Protein AF-A0A9E2A6C0-F1 (afdb_monomer)

Structure (mmCIF, N/CA/C/O backbone):
data_AF-A0A9E2A6C0-F1
#
_entry.id   AF-A0A9E2A6C0-F1
#
loop_
_atom_site.group_PDB
_atom_site.id
_atom_site.type_symbol
_atom_site.label_atom_id
_atom_site.label_alt_id
_atom_site.label_comp_id
_atom_site.label_asym_id
_atom_site.label_entity_id
_atom_site.label_seq_id
_atom_site.pdbx_PDB_ins_code
_atom_site.Cartn_x
_atom_site.Cartn_y
_atom_site.Cartn_z
_atom_site.occupancy
_atom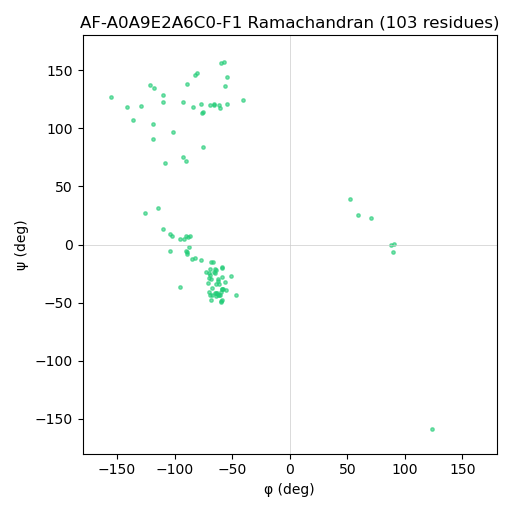_site.B_iso_or_equiv
_atom_site.auth_seq_id
_atom_site.auth_comp_id
_atom_site.auth_asym_id
_atom_site.auth_atom_id
_atom_site.pdbx_PDB_model_num
ATOM 1 N N . MET A 1 1 ? 12.508 -1.473 8.972 1.00 45.75 1 MET A N 1
ATOM 2 C CA . MET A 1 1 ? 11.073 -1.531 9.306 1.00 45.75 1 MET A CA 1
ATOM 3 C C . MET A 1 1 ? 10.437 -2.653 8.492 1.00 45.75 1 MET A C 1
ATOM 5 O O . MET A 1 1 ? 10.514 -2.597 7.262 1.00 45.75 1 MET A O 1
ATOM 9 N N . PRO A 1 2 ? 9.933 -3.725 9.116 1.00 48.12 2 PRO A N 1
ATOM 10 C CA . PRO A 1 2 ? 9.173 -4.758 8.414 1.00 48.12 2 PRO A CA 1
ATOM 11 C C . PRO A 1 2 ? 8.007 -4.118 7.646 1.00 48.12 2 PRO A C 1
ATOM 13 O O . PRO A 1 2 ? 7.411 -3.164 8.125 1.00 48.12 2 PRO A O 1
ATOM 16 N N . ILE A 1 3 ? 7.664 -4.630 6.459 1.00 54.53 3 ILE A N 1
ATOM 17 C CA . ILE A 1 3 ? 6.425 -4.226 5.750 1.00 54.53 3 ILE A CA 1
ATOM 18 C C . ILE A 1 3 ? 5.175 -4.517 6.603 1.00 54.53 3 ILE A C 1
ATOM 20 O O . ILE A 1 3 ? 4.122 -3.924 6.408 1.00 54.53 3 ILE A O 1
ATOM 24 N N . HIS A 1 4 ? 5.312 -5.407 7.584 1.00 48.78 4 HIS A N 1
ATOM 25 C CA . HIS A 1 4 ? 4.220 -5.996 8.347 1.00 48.78 4 HIS A CA 1
ATOM 26 C C . HIS A 1 4 ? 3.766 -5.191 9.576 1.00 48.78 4 HIS A C 1
ATOM 28 O O . HIS A 1 4 ? 2.958 -5.701 10.343 1.00 48.78 4 HIS A O 1
ATOM 34 N N . GLU A 1 5 ? 4.264 -3.968 9.784 1.00 46.44 5 GLU A N 1
ATOM 35 C CA . GLU A 1 5 ? 3.882 -3.141 10.944 1.00 46.44 5 GLU A CA 1
ATOM 36 C C . GLU A 1 5 ? 2.743 -2.143 10.667 1.00 46.44 5 GLU A C 1
ATOM 38 O O . GLU A 1 5 ? 2.358 -1.412 11.578 1.00 46.44 5 GLU A O 1
ATOM 43 N N . LYS A 1 6 ? 2.113 -2.149 9.476 1.00 53.78 6 LYS A N 1
ATOM 44 C CA . LYS A 1 6 ? 0.744 -1.607 9.383 1.00 53.78 6 LYS A CA 1
ATOM 45 C C . LYS A 1 6 ? -0.114 -2.477 10.310 1.00 53.78 6 LYS A C 1
ATOM 47 O O . LYS A 1 6 ? -0.110 -3.699 10.159 1.00 53.78 6 LYS A O 1
ATOM 52 N N . SER A 1 7 ? -0.747 -1.870 11.320 1.00 57.69 7 SER A N 1
ATOM 53 C CA . SER A 1 7 ? -1.496 -2.565 12.376 1.00 57.69 7 SER A CA 1
ATOM 54 C C . SER A 1 7 ? -2.286 -3.722 11.781 1.00 57.69 7 SER A C 1
ATOM 56 O O . SER A 1 7 ? -3.065 -3.496 10.853 1.00 57.69 7 SER A O 1
ATOM 58 N N . LEU A 1 8 ? -2.082 -4.947 12.287 1.00 64.56 8 LEU A N 1
ATOM 59 C CA . LEU A 1 8 ? -2.692 -6.141 11.695 1.00 64.56 8 LEU A CA 1
ATOM 60 C C . LEU A 1 8 ? -4.180 -5.887 11.410 1.00 64.56 8 LEU A C 1
ATOM 62 O O . LEU A 1 8 ? -4.667 -6.223 10.333 1.00 64.56 8 LEU A O 1
ATOM 66 N N . ILE A 1 9 ? -4.897 -5.258 12.347 1.00 75.19 9 ILE A N 1
ATOM 67 C CA . ILE A 1 9 ? -6.274 -4.776 12.181 1.00 75.19 9 ILE A CA 1
ATOM 68 C C . ILE A 1 9 ? -6.249 -3.249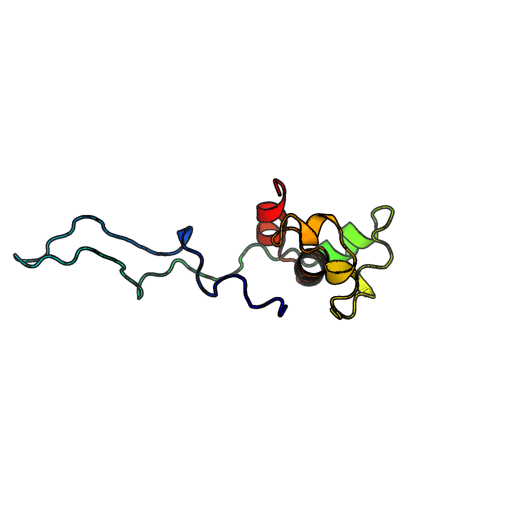 12.160 1.00 75.19 9 ILE A C 1
ATOM 70 O O . ILE A 1 9 ? -5.687 -2.648 13.073 1.00 75.19 9 ILE A O 1
ATOM 74 N N . ARG A 1 10 ? -6.860 -2.635 11.146 1.00 77.81 10 ARG A N 1
ATOM 75 C CA . ARG A 1 10 ? -7.002 -1.179 11.078 1.00 77.81 10 ARG A CA 1
ATOM 76 C C . ARG A 1 10 ? -8.167 -0.691 11.944 1.00 77.81 10 ARG A C 1
ATOM 78 O O . ARG A 1 10 ? -9.155 -1.423 12.042 1.00 77.81 10 ARG A O 1
ATOM 85 N N . PRO A 1 11 ? -8.089 0.516 12.531 1.00 80.88 11 PRO A N 1
ATOM 86 C CA . PRO A 1 11 ? -9.150 1.058 13.378 1.00 80.88 11 PRO A CA 1
ATOM 87 C C . PRO A 1 11 ? -10.519 1.120 12.699 1.00 80.88 11 PRO A C 1
ATOM 89 O O . PRO A 1 11 ? -11.513 0.783 13.333 1.00 80.88 11 PRO A O 1
ATOM 92 N N . GLU A 1 12 ? -10.579 1.475 11.412 1.00 81.75 12 GLU A N 1
ATOM 93 C CA . GLU A 1 12 ? -11.837 1.547 10.659 1.00 81.75 12 GLU A CA 1
ATOM 94 C C . GLU A 1 12 ? -12.544 0.190 10.508 1.00 81.75 12 GLU A C 1
ATOM 96 O O . GLU A 1 12 ? -13.756 0.154 10.340 1.00 81.75 12 GLU A O 1
ATOM 101 N N . ASN A 1 13 ? -11.811 -0.921 10.639 1.00 81.31 13 ASN A N 1
ATOM 102 C CA . ASN A 1 13 ? -12.358 -2.275 10.533 1.00 81.31 13 ASN A CA 1
ATOM 103 C C . ASN A 1 13 ? -12.789 -2.847 11.900 1.00 81.31 13 ASN A C 1
ATOM 105 O O . ASN A 1 13 ? -13.122 -4.033 11.991 1.00 81.31 13 ASN A O 1
ATOM 109 N N . LEU A 1 14 ? -12.714 -2.056 12.977 1.00 84.50 14 LEU A N 1
ATOM 110 C CA . LEU A 1 14 ? -13.144 -2.457 14.315 1.00 84.50 14 LEU A CA 1
ATOM 111 C C . LEU A 1 14 ? -14.600 -2.046 14.539 1.00 84.50 14 LEU A C 1
ATOM 113 O O . LEU A 1 14 ? -14.929 -0.862 14.522 1.00 84.50 14 LEU A O 1
ATOM 117 N N . HIS A 1 15 ? -15.467 -3.010 14.850 1.00 85.25 15 HIS A N 1
ATOM 118 C CA . HIS A 1 15 ? -16.807 -2.686 15.325 1.00 85.25 15 HIS A CA 1
ATOM 119 C C . HIS A 1 15 ? -16.756 -2.219 16.785 1.00 85.25 15 HIS A C 1
ATOM 121 O O . HIS A 1 15 ? -16.435 -2.983 17.701 1.00 85.25 15 HIS A O 1
ATOM 127 N N . VAL A 1 16 ? -17.092 -0.947 16.995 1.00 86.69 16 VAL A N 1
ATOM 128 C CA . VAL A 1 16 ? -17.182 -0.308 18.313 1.00 86.69 16 VAL A CA 1
ATOM 129 C C . VAL A 1 16 ? -18.617 0.139 18.541 1.00 86.69 16 VAL A C 1
ATOM 131 O O . VAL A 1 16 ? -19.263 0.673 17.641 1.00 86.69 16 VAL A O 1
ATOM 134 N N . GLN A 1 17 ? -19.139 -0.137 19.730 1.00 88.50 17 GLN A N 1
ATOM 135 C CA . GLN A 1 17 ? -20.462 0.297 20.161 1.00 88.50 17 GLN A CA 1
ATOM 136 C C . GLN A 1 17 ? -20.274 1.194 21.378 1.00 88.50 17 GLN A C 1
ATOM 138 O O . GLN A 1 17 ? -19.986 0.688 22.457 1.00 88.50 17 GLN A O 1
ATOM 143 N N . GLU A 1 18 ? -20.402 2.508 21.199 1.00 90.00 18 GLU A N 1
ATOM 144 C CA . GLU A 1 18 ? -20.187 3.480 22.285 1.00 90.00 18 GLU A CA 1
ATOM 145 C C . GLU A 1 18 ? -21.205 3.320 23.419 1.00 90.00 18 GLU A C 1
ATOM 147 O O . GLU A 1 18 ? -20.874 3.490 24.585 1.00 90.00 18 GLU A O 1
ATOM 152 N N . GLU A 1 19 ? -22.437 2.936 23.086 1.00 91.00 19 GLU A N 1
ATOM 153 C CA . GLU A 1 19 ? -23.500 2.709 24.057 1.00 91.00 19 GLU A CA 1
ATOM 154 C C . GLU A 1 19 ? -24.313 1.494 23.619 1.00 91.00 19 GLU A C 1
ATOM 156 O O . GLU A 1 19 ? -24.872 1.464 22.517 1.00 91.00 19 GLU A O 1
ATOM 161 N N . LYS A 1 20 ? -24.338 0.450 24.452 1.00 91.38 20 LYS A N 1
ATOM 162 C CA . LYS A 1 20 ? -25.111 -0.758 24.170 1.00 91.38 20 LYS A CA 1
ATOM 163 C C . LYS A 1 20 ? -25.457 -1.485 25.454 1.00 91.38 20 LYS A C 1
ATOM 165 O O . LYS A 1 20 ? -24.568 -1.846 26.207 1.00 91.38 20 LYS A O 1
ATOM 170 N N . GLU A 1 21 ? -26.735 -1.765 25.654 1.00 94.88 21 GLU A N 1
ATOM 171 C CA . GLU A 1 21 ? -27.225 -2.528 26.799 1.00 94.88 21 GLU A CA 1
ATOM 172 C C . GLU A 1 21 ? -27.966 -3.774 26.305 1.00 94.88 21 GLU A C 1
ATOM 174 O O . GLU A 1 21 ? -28.732 -3.715 25.339 1.00 94.88 21 GLU A O 1
ATOM 179 N N . VAL A 1 22 ? -27.725 -4.913 26.951 1.00 93.00 22 VAL A N 1
ATOM 180 C CA . VAL A 1 22 ? -28.440 -6.170 26.710 1.00 93.00 22 VAL A CA 1
ATOM 181 C C . VAL A 1 22 ? -28.919 -6.700 28.055 1.00 93.00 22 VAL A C 1
ATOM 183 O O . VAL A 1 22 ? -28.111 -6.960 28.940 1.00 93.00 22 VAL A O 1
ATOM 186 N N . ASP A 1 23 ? -30.236 -6.840 28.213 1.00 94.25 23 ASP A N 1
ATOM 187 C CA . ASP A 1 23 ? -30.883 -7.370 29.423 1.00 94.25 23 ASP A CA 1
ATOM 188 C C . ASP A 1 23 ? -30.454 -6.687 30.741 1.00 94.25 23 ASP A C 1
ATOM 190 O O . ASP A 1 23 ? -30.296 -7.345 31.771 1.00 94.25 23 ASP A O 1
ATOM 194 N N . GLY A 1 24 ? -30.260 -5.363 30.739 1.00 93.56 24 GLY A N 1
ATOM 195 C CA . GLY A 1 24 ? -29.818 -4.628 31.933 1.00 93.56 24 GLY A CA 1
ATOM 196 C C . GLY A 1 24 ? -28.301 -4.550 32.110 1.00 93.56 24 GLY A C 1
ATOM 197 O O . GLY A 1 24 ? -27.834 -3.989 33.101 1.00 93.56 24 GLY A O 1
ATOM 198 N N . VAL A 1 25 ? -27.523 -5.139 31.198 1.00 92.69 25 VAL A N 1
ATOM 199 C CA . VAL A 1 25 ? -26.059 -5.185 31.267 1.00 92.69 25 VAL A CA 1
ATOM 200 C C . VAL A 1 25 ? -25.463 -4.305 30.176 1.00 92.69 25 VAL A C 1
ATOM 202 O O . VAL A 1 25 ? -25.714 -4.524 28.991 1.00 92.69 25 VAL A O 1
ATOM 205 N N . ASP A 1 26 ? -24.644 -3.336 30.581 1.00 92.12 26 ASP A N 1
ATOM 206 C CA . ASP A 1 26 ? -23.832 -2.538 29.664 1.00 92.12 26 ASP A CA 1
ATOM 207 C C . ASP A 1 26 ? -22.780 -3.429 28.982 1.00 92.12 26 ASP A C 1
ATOM 209 O O . ASP A 1 26 ? -21.951 -4.074 29.628 1.00 92.12 26 ASP A O 1
ATOM 213 N N . VAL A 1 27 ? -22.862 -3.483 27.657 1.00 91.19 27 VAL A N 1
ATOM 214 C CA . VAL A 1 27 ? -21.985 -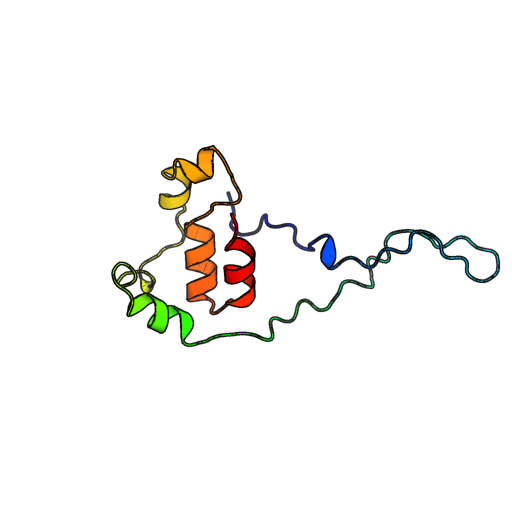4.222 26.745 1.00 91.19 27 VAL A CA 1
ATOM 215 C C . VAL A 1 27 ? -21.395 -3.292 25.672 1.00 91.19 27 VAL A C 1
ATOM 217 O O . VAL A 1 27 ? -21.084 -3.722 24.552 1.00 91.19 27 VAL A O 1
ATOM 220 N N . SER A 1 28 ? -21.267 -2.003 25.990 1.00 91.06 28 SER A N 1
ATOM 221 C CA . SER A 1 28 ? -20.502 -1.040 25.199 1.00 91.06 28 SER A CA 1
ATOM 222 C C . SER A 1 28 ? -19.023 -1.442 25.080 1.00 91.06 28 SER A C 1
ATOM 224 O O . SER A 1 28 ? -18.475 -2.203 25.881 1.00 91.06 28 SER A O 1
ATOM 226 N N . GLY A 1 29 ? -18.363 -0.959 24.028 1.00 87.31 29 GLY A N 1
ATOM 227 C CA . GLY A 1 29 ? -16.934 -1.140 23.786 1.00 87.31 29 GLY A CA 1
ATOM 228 C C . GLY A 1 29 ? -16.593 -1.794 22.447 1.00 87.31 29 GLY A C 1
ATOM 229 O O . GLY A 1 29 ? -17.364 -1.766 21.483 1.00 87.31 29 GLY A O 1
ATOM 230 N N . HIS A 1 30 ? -15.385 -2.360 22.382 1.00 83.50 30 HIS A N 1
ATOM 231 C CA . HIS A 1 30 ? -14.851 -3.012 21.188 1.00 83.50 30 HIS A CA 1
ATOM 232 C C . HIS A 1 30 ? -15.327 -4.455 21.086 1.00 83.50 30 HIS A C 1
ATOM 234 O O . HIS A 1 30 ? -14.971 -5.315 21.893 1.00 83.50 30 HIS A O 1
ATOM 240 N N . TRP A 1 31 ? -16.047 -4.749 20.016 1.00 84.38 31 TRP A N 1
ATOM 241 C CA . TRP A 1 31 ? -16.503 -6.091 19.708 1.00 84.38 31 TRP A CA 1
ATOM 242 C C . TRP A 1 31 ? -15.470 -6.763 18.797 1.00 84.38 31 TRP A C 1
ATOM 244 O O . TRP A 1 31 ? -15.651 -6.889 17.594 1.00 84.38 31 TRP A O 1
ATOM 254 N N . SER A 1 32 ? -14.339 -7.167 19.380 1.00 61.88 32 SER A N 1
ATOM 255 C CA . SER A 1 32 ? -13.137 -7.646 18.671 1.00 61.88 32 SER A CA 1
ATOM 256 C C . SER A 1 32 ? -13.294 -8.979 17.924 1.00 61.88 32 SER A C 1
ATOM 258 O O . SER A 1 32 ? -12.484 -9.288 17.055 1.00 61.88 32 SER A O 1
ATOM 260 N N . THR A 1 33 ? -14.342 -9.761 18.199 1.00 62.81 33 THR A N 1
ATOM 261 C CA . THR A 1 33 ? -14.759 -10.908 17.365 1.00 62.81 33 THR A CA 1
ATOM 262 C C . THR A 1 33 ? -15.497 -10.493 16.092 1.00 62.81 33 THR A C 1
ATOM 264 O O . THR A 1 33 ? -15.657 -11.308 15.187 1.00 62.81 33 THR A O 1
ATOM 267 N N . PHE A 1 34 ? -15.913 -9.232 16.001 1.00 67.25 34 PHE A N 1
ATOM 268 C CA . PHE A 1 34 ? -16.553 -8.619 14.847 1.00 67.25 34 PHE A CA 1
ATOM 269 C C . PHE A 1 34 ? -15.544 -7.648 14.223 1.00 67.25 34 PHE A C 1
ATOM 271 O O . PHE A 1 34 ? -15.645 -6.431 14.339 1.00 67.25 34 PHE A O 1
ATOM 278 N N . ILE A 1 35 ? -14.498 -8.205 13.618 1.00 75.00 35 ILE A N 1
ATOM 279 C CA . ILE A 1 35 ? -13.637 -7.452 12.702 1.00 75.00 35 ILE A CA 1
ATOM 280 C C . ILE A 1 35 ? -14.260 -7.605 11.320 1.00 75.00 35 ILE A C 1
ATOM 282 O O . ILE A 1 35 ? -14.685 -8.708 10.960 1.00 75.00 35 ILE A O 1
ATOM 286 N N . GLU A 1 36 ? -14.308 -6.526 10.545 1.00 77.50 36 GLU A N 1
ATOM 287 C CA . GLU A 1 36 ? -14.7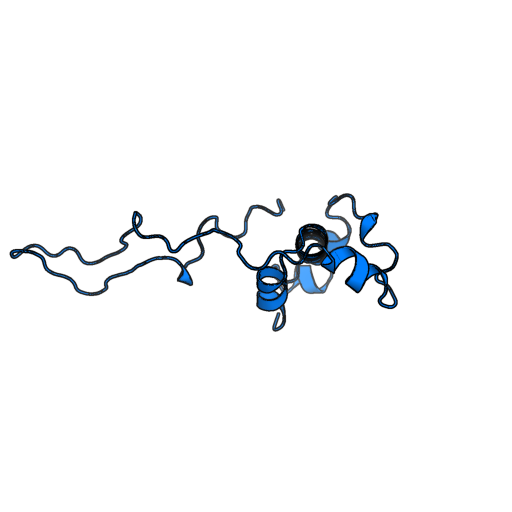48 -6.618 9.155 1.00 77.50 36 GLU A CA 1
ATOM 288 C C . GLU A 1 36 ? -13.897 -7.616 8.351 1.00 77.50 36 GLU A C 1
ATOM 290 O O . GLU A 1 36 ? -12.755 -7.943 8.699 1.00 77.50 36 GLU A O 1
ATOM 295 N N . THR A 1 37 ? -14.461 -8.131 7.254 1.00 78.81 37 THR A N 1
ATOM 296 C CA . THR A 1 37 ? -13.760 -9.107 6.416 1.00 78.81 37 THR A CA 1
ATOM 297 C C . THR A 1 37 ? -12.416 -8.561 5.930 1.00 78.81 37 THR A C 1
ATOM 299 O O . THR A 1 37 ? -12.293 -7.417 5.501 1.00 78.81 37 THR A O 1
ATOM 302 N N . ARG A 1 38 ? -11.388 -9.408 5.988 1.00 76.38 38 ARG A N 1
ATOM 303 C CA . ARG A 1 38 ? -10.031 -9.111 5.499 1.00 76.38 38 ARG A CA 1
ATOM 304 C C . ARG A 1 38 ? -9.737 -9.749 4.150 1.00 76.38 38 ARG A C 1
ATOM 306 O O . ARG A 1 38 ? -8.590 -9.764 3.712 1.00 76.38 38 ARG A O 1
ATOM 313 N N . VAL A 1 39 ? -10.751 -10.348 3.535 1.00 80.62 39 VAL A N 1
ATOM 314 C CA . VAL A 1 39 ? -10.603 -10.931 2.209 1.00 80.62 39 VAL A CA 1
ATOM 315 C C . VAL A 1 39 ? -10.343 -9.790 1.234 1.00 80.62 39 VAL A C 1
ATOM 317 O O . VAL A 1 39 ? -11.143 -8.864 1.123 1.00 80.62 39 VAL A O 1
ATOM 320 N N . VAL A 1 40 ? -9.205 -9.862 0.553 1.00 78.06 40 VAL A N 1
ATOM 321 C CA . VAL A 1 40 ? -8.872 -8.976 -0.560 1.00 78.06 40 VAL A CA 1
ATOM 322 C C . VAL A 1 40 ? -9.672 -9.471 -1.761 1.00 78.06 40 VAL A C 1
A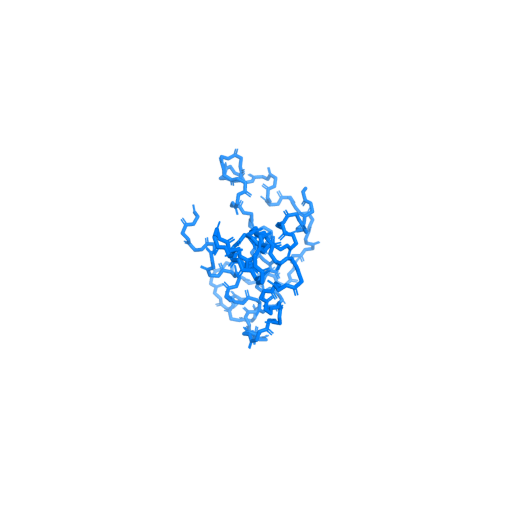TOM 324 O O . VAL A 1 40 ? -9.467 -10.596 -2.214 1.00 78.06 40 VAL A O 1
ATOM 327 N N . ASN A 1 41 ? -10.634 -8.672 -2.219 1.00 83.12 41 ASN A N 1
ATOM 328 C CA . ASN A 1 41 ? -11.537 -9.047 -3.317 1.00 83.12 41 ASN A CA 1
ATOM 329 C C . ASN A 1 41 ? -11.170 -8.361 -4.644 1.00 83.12 41 ASN A C 1
ATOM 331 O O . ASN A 1 41 ? -11.781 -8.642 -5.667 1.00 83.12 41 ASN A O 1
ATOM 335 N N . ASP A 1 42 ? -10.194 -7.460 -4.620 1.00 82.25 42 ASP A N 1
ATOM 336 C CA . ASP A 1 42 ? -9.830 -6.526 -5.684 1.00 82.25 42 ASP A CA 1
ATOM 337 C C . ASP A 1 42 ? -8.432 -6.808 -6.258 1.00 82.25 42 ASP A C 1
ATOM 339 O O . ASP A 1 42 ? -7.723 -5.896 -6.670 1.00 82.25 42 ASP A O 1
ATOM 343 N N . TYR A 1 43 ? -8.018 -8.077 -6.268 1.00 87.88 43 TYR A N 1
ATOM 344 C CA . TYR A 1 43 ? -6.738 -8.478 -6.848 1.00 87.88 43 TYR A CA 1
ATOM 345 C C . TYR A 1 43 ? -6.674 -8.124 -8.340 1.00 87.88 43 TYR A C 1
ATOM 347 O O . TYR A 1 43 ? -7.418 -8.677 -9.151 1.00 87.88 43 TYR A O 1
ATOM 355 N N . ASN A 1 44 ? -5.737 -7.247 -8.699 1.00 94.56 44 ASN A N 1
ATOM 356 C CA . ASN A 1 44 ? -5.379 -6.947 -10.078 1.00 94.56 44 ASN A CA 1
ATOM 357 C C . ASN A 1 44 ? -4.084 -7.690 -10.440 1.00 94.56 44 ASN A C 1
ATOM 359 O O . ASN A 1 44 ? -2.979 -7.232 -10.149 1.00 94.56 44 ASN A O 1
ATOM 363 N N . GLU A 1 45 ? -4.217 -8.854 -11.078 1.00 93.88 45 GLU A N 1
ATOM 364 C CA . GLU A 1 45 ? -3.077 -9.694 -11.481 1.00 93.88 45 GLU A CA 1
ATOM 365 C C . GLU A 1 45 ? -2.180 -9.034 -12.542 1.00 93.88 45 GLU A C 1
ATOM 367 O O . GLU A 1 45 ? -1.014 -9.399 -12.664 1.00 93.88 45 GLU A O 1
ATOM 372 N N . ALA A 1 46 ? -2.696 -8.049 -13.285 1.00 96.62 46 ALA A N 1
ATOM 373 C CA . ALA A 1 46 ? -1.956 -7.333 -14.320 1.00 96.62 46 ALA A CA 1
ATOM 374 C C . ALA A 1 46 ? -1.209 -6.098 -13.788 1.00 96.62 46 ALA A C 1
ATOM 376 O O . ALA A 1 46 ? -0.436 -5.490 -14.526 1.00 96.62 46 ALA A O 1
ATOM 377 N N . LEU A 1 47 ? -1.395 -5.727 -12.516 1.00 95.94 47 LEU A N 1
ATOM 378 C CA . LEU A 1 47 ? -0.901 -4.462 -11.966 1.00 95.94 47 LEU A CA 1
ATOM 379 C C . LEU A 1 47 ? 0.627 -4.299 -12.085 1.00 95.94 47 LEU A C 1
ATOM 381 O O . LEU A 1 47 ? 1.110 -3.203 -12.366 1.00 95.94 47 LEU A O 1
ATOM 385 N N . GLU A 1 48 ? 1.405 -5.374 -11.900 1.00 96.69 48 GLU A N 1
ATOM 386 C CA . GLU A 1 48 ? 2.866 -5.329 -12.088 1.00 96.69 48 GLU A CA 1
ATOM 387 C C . GLU A 1 48 ? 3.233 -4.993 -13.544 1.00 96.69 48 GLU A C 1
ATOM 389 O O . GLU A 1 48 ? 4.103 -4.148 -13.772 1.00 96.69 48 GLU A O 1
ATOM 394 N N . ASP A 1 49 ? 2.546 -5.604 -14.512 1.00 97.56 49 ASP A N 1
ATOM 395 C CA . ASP A 1 49 ? 2.783 -5.402 -15.944 1.00 97.56 49 ASP A CA 1
ATOM 396 C C . ASP A 1 49 ? 2.333 -4.007 -16.399 1.00 97.56 49 ASP A C 1
ATOM 398 O O . ASP A 1 49 ? 3.043 -3.336 -17.151 1.00 97.56 49 ASP A O 1
ATOM 402 N N . GLU A 1 50 ? 1.185 -3.536 -15.904 1.00 97.44 50 GLU A N 1
ATOM 403 C CA . GLU A 1 50 ? 0.661 -2.195 -16.175 1.00 97.44 50 GLU A CA 1
ATOM 404 C C . GLU A 1 50 ? 1.638 -1.113 -15.711 1.00 97.44 50 GLU A C 1
ATOM 406 O O . GLU A 1 50 ? 1.990 -0.220 -16.485 1.00 97.44 50 GLU A O 1
ATOM 411 N N . ILE A 1 51 ? 2.136 -1.215 -14.474 1.00 97.06 51 ILE A N 1
ATOM 412 C CA . ILE A 1 51 ? 3.142 -0.285 -13.953 1.00 97.06 51 ILE A CA 1
ATOM 413 C C . ILE A 1 51 ? 4.476 -0.459 -14.681 1.00 97.06 51 ILE A C 1
ATOM 415 O O . ILE A 1 51 ? 5.143 0.534 -14.969 1.00 97.06 51 ILE A O 1
ATOM 419 N N . GLY A 1 52 ? 4.855 -1.689 -15.030 1.00 97.69 52 GLY A N 1
ATOM 420 C CA . GLY A 1 52 ? 6.047 -1.987 -15.823 1.00 97.69 52 GLY A CA 1
ATOM 421 C C . GLY A 1 52 ? 6.053 -1.326 -17.204 1.00 97.69 52 GLY A C 1
ATOM 422 O O . GLY A 1 52 ? 7.125 -1.017 -17.720 1.00 97.69 52 GLY A O 1
ATOM 423 N N . ALA A 1 53 ? 4.877 -1.065 -17.782 1.00 97.88 53 ALA A N 1
ATOM 424 C CA . ALA A 1 53 ? 4.719 -0.369 -19.057 1.00 97.88 53 ALA A CA 1
ATOM 425 C C . ALA A 1 53 ? 4.787 1.169 -18.945 1.00 97.88 53 ALA A C 1
ATOM 427 O O . ALA A 1 53 ? 4.877 1.854 -19.969 1.00 97.88 53 ALA A O 1
ATOM 428 N N . LEU A 1 54 ? 4.739 1.732 -17.731 1.00 96.81 54 LEU A N 1
ATOM 429 C CA . LEU A 1 54 ? 4.852 3.174 -17.507 1.00 96.81 54 LEU A CA 1
ATOM 430 C C . LEU A 1 54 ? 6.324 3.623 -17.487 1.00 96.81 54 LEU A C 1
ATOM 432 O O . LEU A 1 54 ? 7.181 2.910 -16.958 1.00 96.81 54 LEU A O 1
ATOM 436 N N . PRO A 1 55 ? 6.643 4.841 -17.975 1.00 96.62 55 PRO A N 1
ATOM 437 C CA . PRO A 1 55 ? 8.000 5.377 -17.905 1.00 96.62 55 PRO A CA 1
ATOM 438 C C . PRO A 1 55 ? 8.551 5.379 -16.472 1.00 96.62 55 PRO A C 1
ATOM 440 O O . PRO A 1 55 ? 7.990 6.020 -15.584 1.00 96.62 55 PRO A O 1
ATOM 443 N N . GLY A 1 56 ? 9.672 4.686 -16.252 1.00 92.38 56 GLY A N 1
ATOM 444 C CA . GLY A 1 56 ? 10.308 4.566 -14.935 1.00 92.38 56 GLY A CA 1
ATOM 445 C C . GLY A 1 56 ? 9.818 3.380 -14.097 1.00 92.38 56 GLY A C 1
ATOM 446 O O . GLY A 1 56 ? 10.412 3.101 -13.054 1.00 92.38 56 GLY A O 1
ATOM 447 N N . GLY A 1 57 ? 8.791 2.657 -14.552 1.00 95.12 57 GLY A N 1
ATOM 448 C CA . GLY A 1 57 ? 8.293 1.424 -13.939 1.00 95.12 57 GLY A CA 1
ATOM 449 C C . GLY A 1 57 ? 8.967 0.148 -14.455 1.00 95.12 57 GLY A C 1
ATOM 450 O O . GLY A 1 57 ? 8.810 -0.908 -13.845 1.00 95.12 57 GLY A O 1
ATOM 451 N N . ASP A 1 58 ? 9.793 0.242 -15.502 1.00 96.50 58 ASP A N 1
ATOM 452 C CA . ASP A 1 58 ? 10.361 -0.881 -16.270 1.00 96.50 58 ASP A CA 1
ATOM 453 C C . ASP A 1 58 ? 11.046 -1.963 -15.412 1.00 96.50 58 ASP A C 1
ATOM 455 O O . ASP A 1 58 ? 11.148 -3.130 -15.794 1.00 96.50 58 ASP A O 1
ATOM 459 N N . TYR A 1 59 ? 11.552 -1.580 -14.237 1.00 95.88 59 TYR A N 1
ATOM 460 C CA . TYR A 1 59 ? 12.332 -2.438 -13.344 1.00 95.88 59 TYR A CA 1
ATOM 461 C C . TYR A 1 59 ? 11.616 -2.821 -12.049 1.00 95.88 59 TYR A C 1
ATOM 463 O O . TYR A 1 59 ? 12.260 -3.343 -11.135 1.00 95.88 59 TYR A O 1
ATOM 471 N N . ILE A 1 60 ? 10.304 -2.608 -11.948 1.00 95.75 60 ILE A N 1
ATOM 472 C CA . ILE A 1 60 ? 9.542 -2.918 -10.733 1.00 95.75 60 ILE A CA 1
ATOM 473 C C . ILE A 1 60 ? 9.643 -4.399 -10.326 1.00 95.75 60 ILE A C 1
ATOM 475 O O . ILE A 1 60 ? 9.871 -4.708 -9.151 1.00 95.75 60 ILE A O 1
ATOM 479 N N . HIS A 1 61 ? 9.645 -5.301 -11.312 1.00 94.75 61 HIS A N 1
ATOM 480 C CA . HIS A 1 61 ? 9.841 -6.747 -11.152 1.00 94.75 61 HIS A CA 1
ATOM 481 C C . HIS A 1 61 ? 11.188 -7.119 -10.497 1.00 94.75 61 HIS A C 1
ATOM 483 O O . HIS A 1 61 ? 11.354 -8.212 -9.949 1.00 94.75 61 HIS A O 1
ATOM 489 N N . ARG A 1 62 ? 12.175 -6.208 -10.515 1.00 95.75 62 ARG A N 1
ATOM 490 C CA . ARG A 1 62 ? 13.519 -6.415 -9.947 1.00 95.75 62 ARG A CA 1
ATOM 491 C C . ARG A 1 62 ? 13.625 -6.052 -8.472 1.00 95.75 62 ARG A C 1
ATOM 493 O O . ARG A 1 62 ? 14.700 -6.201 -7.899 1.00 95.75 62 ARG A O 1
ATOM 500 N N . CYS A 1 63 ? 12.566 -5.556 -7.836 1.00 95.19 63 CYS A N 1
ATOM 501 C CA . CYS A 1 63 ? 12.629 -5.163 -6.432 1.00 95.19 63 CYS A CA 1
ATOM 502 C C . CYS A 1 63 ? 12.780 -6.383 -5.508 1.00 95.19 63 CYS A C 1
ATOM 504 O O . CYS A 1 63 ? 11.904 -7.243 -5.455 1.00 95.19 63 CYS A O 1
ATOM 506 N N . TRP A 1 64 ? 13.871 -6.429 -4.736 1.00 95.00 64 TRP A N 1
ATOM 507 C CA . TRP A 1 64 ? 14.167 -7.494 -3.759 1.00 95.00 64 TRP A CA 1
ATOM 508 C C . TRP A 1 64 ? 13.624 -7.204 -2.355 1.00 95.00 64 TRP A C 1
ATOM 510 O O . TRP A 1 64 ? 13.951 -7.905 -1.403 1.00 95.00 64 TRP A O 1
ATOM 520 N N . GLN A 1 65 ? 12.837 -6.137 -2.198 1.00 94.12 65 GLN A N 1
ATOM 521 C CA . GLN 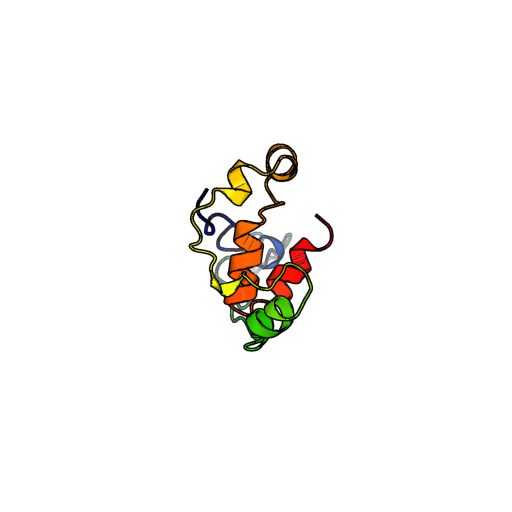A 1 65 ? 12.244 -5.750 -0.914 1.00 94.12 65 GLN A CA 1
ATOM 522 C C . GLN A 1 65 ? 13.272 -5.458 0.204 1.00 94.12 65 GLN A C 1
ATOM 524 O O . GLN A 1 65 ? 12.941 -5.510 1.388 1.00 94.12 65 GLN A O 1
ATOM 529 N N . CYS A 1 66 ? 14.503 -5.065 -0.157 1.00 94.69 66 CYS A N 1
ATOM 530 C CA . CYS A 1 66 ? 15.607 -4.839 0.788 1.00 94.69 66 CYS A CA 1
ATOM 531 C C . CYS A 1 66 ? 15.450 -3.600 1.692 1.00 94.69 66 CYS A C 1
ATOM 533 O O . CYS A 1 66 ? 16.040 -3.547 2.766 1.00 94.69 66 CYS A O 1
ATOM 535 N N . GLY A 1 67 ? 14.673 -2.593 1.277 1.00 92.12 67 GLY A N 1
ATOM 536 C CA . GLY A 1 67 ? 14.404 -1.385 2.076 1.00 92.12 67 GLY A CA 1
ATOM 537 C C . GLY A 1 67 ? 15.372 -0.222 1.874 1.00 92.12 67 GLY A C 1
ATOM 538 O O . GLY A 1 67 ? 15.164 0.832 2.472 1.00 92.12 67 GLY A O 1
ATOM 539 N N . SER A 1 68 ? 16.380 -0.358 1.008 1.00 95.00 68 SER A N 1
ATOM 540 C CA . SER A 1 68 ? 17.342 0.720 0.739 1.00 95.00 68 SER A CA 1
ATOM 541 C C . SER A 1 68 ? 16.676 1.994 0.210 1.00 95.00 68 SER A C 1
ATOM 543 O O . SER A 1 68 ? 17.057 3.084 0.623 1.00 95.00 68 SER A O 1
ATOM 545 N N . CYS A 1 69 ? 15.651 1.870 -0.643 1.00 93.75 69 CYS A N 1
ATOM 546 C CA . CYS A 1 69 ? 14.896 3.018 -1.152 1.00 93.75 69 CYS A CA 1
ATOM 547 C C . CYS A 1 69 ? 14.137 3.762 -0.044 1.00 93.75 69 CYS A C 1
ATOM 549 O O . CYS A 1 69 ? 14.221 4.983 0.021 1.00 93.75 69 CYS A O 1
ATOM 551 N N . THR A 1 70 ? 13.462 3.046 0.862 1.00 93.44 70 THR A N 1
ATOM 552 C CA . THR A 1 70 ? 12.774 3.650 2.014 1.00 93.44 70 THR A CA 1
ATOM 553 C C . THR A 1 70 ? 13.761 4.394 2.912 1.00 93.44 70 THR A C 1
ATOM 555 O O . THR A 1 70 ? 13.497 5.524 3.303 1.00 93.44 70 THR A O 1
ATOM 558 N N . ASN A 1 71 ? 14.929 3.802 3.190 1.00 91.88 71 ASN A N 1
ATOM 559 C CA . ASN A 1 71 ? 15.939 4.421 4.053 1.00 91.88 71 ASN A CA 1
ATOM 560 C C . ASN A 1 71 ? 16.617 5.650 3.419 1.00 91.88 71 ASN A C 1
ATOM 562 O O . ASN A 1 71 ? 17.058 6.543 4.133 1.00 91.88 71 ASN A O 1
ATOM 566 N N . ALA A 1 72 ? 16.718 5.694 2.089 1.00 95.19 72 ALA A N 1
ATOM 567 C CA . ALA A 1 72 ? 17.285 6.828 1.360 1.00 95.19 72 ALA A CA 1
ATOM 568 C C . ALA A 1 72 ? 16.267 7.954 1.093 1.00 95.19 72 ALA A C 1
ATOM 570 O O . ALA A 1 72 ? 16.654 9.042 0.669 1.00 95.19 72 ALA A O 1
ATOM 571 N N . CYS A 1 73 ? 14.972 7.704 1.298 1.00 94.00 73 CYS A N 1
ATOM 572 C CA . CYS A 1 73 ? 13.917 8.651 0.965 1.00 94.00 73 CYS A CA 1
ATOM 573 C C . CYS A 1 73 ? 13.826 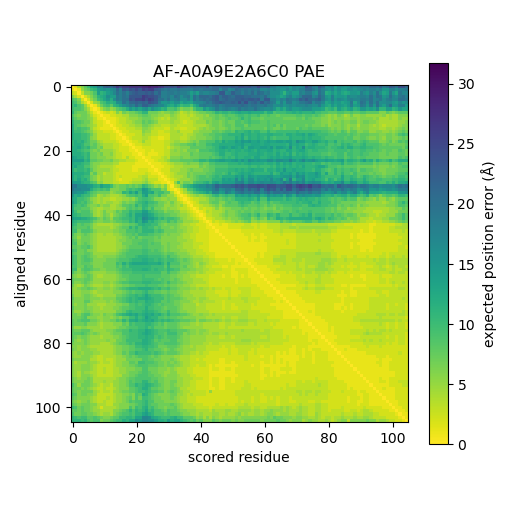9.773 2.011 1.00 94.00 73 CYS A C 1
ATOM 575 O O . CYS A 1 73 ? 13.549 9.531 3.185 1.00 94.00 73 CYS A O 1
ATOM 577 N N . THR A 1 74 ? 13.999 11.021 1.571 1.00 95.88 74 THR A N 1
ATOM 578 C CA . THR A 1 74 ? 13.857 12.206 2.432 1.00 95.88 74 THR A CA 1
ATOM 579 C C . THR A 1 74 ? 12.415 12.442 2.872 1.00 95.88 74 THR A C 1
ATOM 581 O O . THR A 1 74 ? 12.199 12.940 3.972 1.00 95.88 74 THR A O 1
ATOM 584 N N . VAL A 1 75 ? 11.429 12.047 2.057 1.00 94.69 75 VAL A N 1
ATOM 585 C CA . VAL A 1 75 ? 10.007 12.139 2.425 1.00 94.69 75 VAL A CA 1
ATOM 586 C C . VAL A 1 75 ? 9.683 11.147 3.535 1.00 94.69 75 VAL A C 1
ATOM 588 O O . VAL A 1 75 ? 9.100 11.555 4.529 1.00 94.69 75 VAL A O 1
ATOM 591 N N . ASN A 1 76 ? 10.174 9.904 3.446 1.00 93.00 76 ASN A N 1
ATOM 592 C CA . ASN A 1 76 ? 10.022 8.907 4.513 1.00 93.00 76 ASN A CA 1
ATOM 593 C C . ASN A 1 76 ? 10.584 9.394 5.865 1.00 93.00 76 ASN A C 1
ATOM 595 O O . ASN A 1 76 ? 10.094 9.019 6.926 1.00 93.00 76 ASN A O 1
ATOM 599 N N . ALA A 1 77 ? 11.635 10.223 5.842 1.00 90.44 77 ALA A N 1
ATOM 600 C CA . ALA A 1 77 ? 12.211 10.797 7.057 1.00 90.44 77 ALA A CA 1
ATOM 601 C C . ALA A 1 77 ? 11.292 11.834 7.733 1.00 90.44 77 ALA A C 1
ATOM 603 O O . ALA A 1 77 ? 11.399 12.035 8.941 1.00 90.44 77 ALA A O 1
ATOM 604 N N . LEU A 1 78 ? 10.408 12.482 6.969 1.00 93.69 78 LEU A N 1
ATOM 605 C CA . LEU A 1 78 ? 9.426 13.451 7.465 1.00 93.69 78 LEU A CA 1
ATOM 606 C C . LEU A 1 78 ? 8.062 12.805 7.737 1.00 93.69 78 LEU A C 1
ATOM 608 O O . LEU A 1 78 ? 7.390 13.175 8.694 1.00 93.69 78 LEU A O 1
ATOM 612 N N .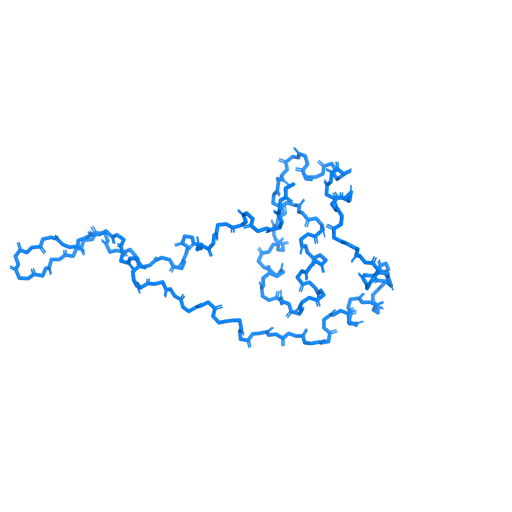 ASN A 1 79 ? 7.674 11.842 6.905 1.00 90.75 79 ASN A N 1
ATOM 613 C CA . ASN A 1 79 ? 6.425 11.104 6.975 1.00 90.75 79 ASN A CA 1
ATOM 614 C C . ASN A 1 79 ? 6.697 9.610 6.747 1.00 90.75 79 ASN A C 1
ATOM 616 O O . ASN A 1 79 ? 6.952 9.189 5.621 1.00 90.75 79 ASN A O 1
ATOM 620 N N . GLN A 1 80 ? 6.618 8.809 7.811 1.00 86.75 80 GLN A N 1
ATOM 621 C CA . GLN A 1 80 ? 6.906 7.370 7.760 1.00 86.75 80 GLN A CA 1
ATOM 622 C C . GLN A 1 80 ? 5.875 6.561 6.961 1.00 86.75 80 GLN A C 1
ATOM 624 O O . GLN A 1 80 ? 6.164 5.423 6.581 1.00 86.75 80 GLN A O 1
ATOM 629 N N . ASP A 1 81 ? 4.709 7.142 6.669 1.00 86.38 81 ASP A N 1
ATOM 630 C CA . ASP A 1 81 ? 3.707 6.518 5.809 1.00 86.38 81 ASP A CA 1
ATOM 631 C C . ASP A 1 81 ? 4.145 6.541 4.332 1.00 86.38 81 ASP A C 1
ATOM 633 O O . ASP A 1 81 ? 3.762 5.665 3.552 1.00 86.38 81 ASP A O 1
ATOM 637 N N . PHE A 1 82 ? 5.036 7.470 3.951 1.00 90.75 82 PHE A N 1
ATOM 638 C CA . PHE A 1 82 ? 5.645 7.518 2.621 1.00 90.75 82 PHE A CA 1
ATOM 639 C C . PHE A 1 82 ? 6.717 6.430 2.482 1.00 90.75 82 PHE A C 1
ATOM 641 O O . PHE A 1 82 ? 7.916 6.654 2.659 1.00 90.75 82 PHE A O 1
ATOM 648 N N . ASN A 1 83 ? 6.292 5.217 2.141 1.00 91.50 83 ASN A N 1
ATOM 649 C CA . ASN A 1 83 ? 7.165 4.052 2.082 1.00 91.50 83 ASN A CA 1
ATOM 650 C C . ASN A 1 83 ? 7.214 3.463 0.661 1.00 91.50 83 ASN A C 1
ATOM 652 O O . ASN A 1 83 ? 6.459 2.542 0.344 1.00 91.50 83 ASN A O 1
ATOM 656 N N . PRO A 1 84 ? 8.155 3.904 -0.199 1.00 92.50 84 PRO A N 1
ATOM 657 C CA . PRO A 1 84 ? 8.180 3.502 -1.608 1.00 92.50 84 PRO A CA 1
ATOM 658 C C . PRO A 1 84 ? 8.371 1.994 -1.803 1.00 92.50 84 PRO A C 1
ATOM 660 O O . PRO A 1 84 ? 7.875 1.413 -2.765 1.00 92.50 84 PRO A O 1
ATOM 663 N N . ARG A 1 85 ? 9.059 1.319 -0.874 1.00 94.50 85 ARG A N 1
ATOM 664 C CA . ARG A 1 85 ? 9.176 -0.142 -0.907 1.00 94.50 85 ARG A CA 1
ATOM 665 C C . ARG A 1 85 ? 7.824 -0.827 -0.714 1.00 94.50 85 ARG A C 1
ATOM 667 O O . ARG A 1 85 ? 7.561 -1.828 -1.377 1.00 94.50 85 ARG A O 1
ATOM 674 N N . TYR A 1 86 ? 7.010 -0.323 0.211 1.00 92.62 86 TYR A N 1
ATOM 675 C CA . TYR A 1 86 ? 5.698 -0.890 0.500 1.00 92.62 86 TYR A CA 1
ATOM 676 C C . TYR A 1 86 ? 4.778 -0.795 -0.718 1.00 92.62 86 TYR A C 1
ATOM 678 O O . TYR A 1 86 ? 4.138 -1.776 -1.077 1.00 92.62 86 TYR A O 1
ATOM 686 N N . TRP A 1 87 ? 4.798 0.329 -1.426 1.00 93.44 87 TRP A N 1
ATOM 687 C CA . TRP A 1 87 ? 4.016 0.489 -2.652 1.00 93.44 87 TRP A CA 1
ATOM 688 C C . TRP A 1 87 ? 4.461 -0.460 -3.757 1.00 93.44 87 TRP A C 1
ATOM 690 O O . TRP A 1 87 ? 3.623 -1.102 -4.378 1.00 93.44 87 TRP A O 1
ATOM 700 N N . ILE A 1 88 ? 5.774 -0.643 -3.940 1.00 95.25 88 ILE A N 1
ATOM 701 C CA . ILE A 1 88 ? 6.279 -1.658 -4.872 1.00 95.25 88 ILE A CA 1
ATOM 702 C C . ILE A 1 88 ? 5.797 -3.055 -4.462 1.00 95.25 88 ILE A C 1
ATOM 704 O O . ILE A 1 88 ? 5.414 -3.838 -5.320 1.00 95.25 88 ILE A O 1
ATOM 708 N N . TYR A 1 89 ? 5.789 -3.386 -3.167 1.00 93.81 89 TYR A N 1
ATOM 709 C CA . TYR A 1 89 ? 5.221 -4.653 -2.698 1.00 93.81 89 TYR A CA 1
ATOM 710 C C . TYR A 1 89 ? 3.738 -4.792 -3.076 1.00 93.81 89 TYR A C 1
ATOM 712 O O . TYR A 1 89 ? 3.368 -5.817 -3.638 1.00 93.81 89 TYR A O 1
ATOM 720 N N . LEU A 1 90 ? 2.912 -3.769 -2.835 1.00 93.00 90 LEU A N 1
ATOM 721 C CA . LEU A 1 90 ? 1.486 -3.801 -3.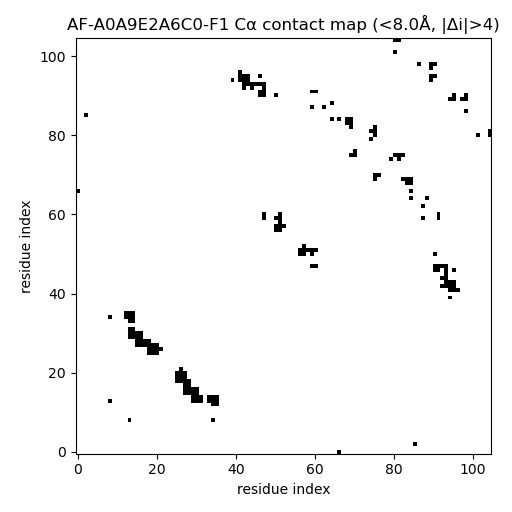177 1.00 93.00 90 LEU A CA 1
ATOM 722 C C . LEU A 1 90 ? 1.246 -3.970 -4.677 1.00 93.00 90 LEU A C 1
ATOM 724 O O . LEU A 1 90 ? 0.421 -4.791 -5.064 1.00 93.00 90 LEU A O 1
ATOM 728 N N . ILE A 1 91 ? 2.007 -3.252 -5.507 1.00 95.31 91 ILE A N 1
ATOM 729 C CA . ILE A 1 91 ? 1.930 -3.349 -6.968 1.00 95.31 91 ILE A CA 1
ATOM 730 C C . ILE A 1 91 ? 2.232 -4.776 -7.432 1.00 95.31 91 ILE A C 1
ATOM 732 O O . ILE A 1 91 ? 1.447 -5.365 -8.166 1.00 95.31 91 ILE A O 1
ATOM 736 N N . ARG A 1 92 ? 3.333 -5.363 -6.947 1.00 93.88 92 ARG A N 1
ATOM 737 C CA . ARG A 1 92 ? 3.737 -6.735 -7.303 1.00 93.88 92 ARG A CA 1
ATOM 738 C C . ARG A 1 92 ? 2.773 -7.808 -6.799 1.00 93.88 92 ARG A C 1
ATOM 740 O O . ARG A 1 92 ? 2.738 -8.909 -7.333 1.00 93.88 92 ARG A O 1
ATOM 747 N N . MET A 1 93 ? 2.020 -7.499 -5.749 1.00 91.88 93 MET A N 1
ATOM 748 C CA . MET A 1 93 ? 0.982 -8.372 -5.212 1.00 91.88 93 MET A CA 1
ATOM 749 C C . MET A 1 93 ? -0.387 -8.122 -5.857 1.00 91.88 93 MET A C 1
ATOM 751 O O . MET A 1 93 ? -1.317 -8.841 -5.524 1.00 91.88 93 MET A O 1
ATOM 755 N N . GLY A 1 94 ? -0.553 -7.120 -6.726 1.00 93.69 94 GLY A N 1
ATOM 756 C CA . GLY A 1 94 ? -1.858 -6.788 -7.306 1.00 93.69 94 GLY A CA 1
ATOM 757 C C . GLY A 1 94 ? -2.856 -6.171 -6.320 1.00 93.69 94 GLY A C 1
ATOM 758 O O . GLY A 1 94 ? -4.060 -6.268 -6.527 1.00 93.69 94 GLY A O 1
ATOM 759 N N . MET A 1 95 ? -2.385 -5.574 -5.220 1.00 91.81 95 MET A N 1
ATOM 760 C CA . MET A 1 95 ? -3.229 -5.032 -4.145 1.00 91.81 95 MET A CA 1
ATOM 761 C C . MET A 1 95 ? -3.597 -3.562 -4.405 1.00 91.81 95 MET A C 1
ATOM 763 O O . MET A 1 95 ? -3.082 -2.652 -3.749 1.00 91.81 95 MET A O 1
ATOM 767 N N . GLU A 1 96 ? -4.474 -3.325 -5.377 1.00 91.06 96 GLU A N 1
ATOM 768 C CA . GLU A 1 96 ? -4.759 -1.987 -5.906 1.00 91.06 96 GLU A CA 1
ATOM 769 C C . GLU A 1 96 ? -5.476 -1.065 -4.909 1.00 91.06 96 GLU A C 1
ATOM 771 O O . GLU A 1 96 ? -5.009 0.053 -4.680 1.00 91.06 96 GLU A O 1
ATOM 776 N N . SER A 1 97 ? -6.547 -1.511 -4.240 1.00 89.25 97 SER A N 1
ATOM 777 C CA . SER A 1 97 ? -7.251 -0.648 -3.272 1.00 89.25 97 SER A CA 1
ATOM 778 C C . SER A 1 97 ? -6.344 -0.238 -2.122 1.00 89.25 97 SER A C 1
ATOM 780 O O . SER A 1 97 ? -6.452 0.871 -1.608 1.00 89.25 97 SER A O 1
ATOM 782 N N . GLU A 1 98 ? -5.425 -1.115 -1.721 1.00 87.50 98 GLU A N 1
ATOM 783 C CA . GLU A 1 98 ? -4.453 -0.802 -0.679 1.00 87.50 98 GLU A CA 1
ATOM 784 C C . GLU A 1 98 ? -3.404 0.204 -1.123 1.00 87.50 98 GLU A C 1
ATOM 786 O O . GLU A 1 98 ? -2.972 1.018 -0.309 1.00 87.50 98 GLU A O 1
ATOM 791 N N . LEU A 1 99 ? -3.023 0.187 -2.400 1.00 90.31 99 LEU A N 1
ATOM 792 C CA . LEU A 1 99 ? -2.137 1.196 -2.968 1.00 90.31 99 LEU A CA 1
ATOM 793 C C . LEU A 1 99 ? -2.841 2.558 -3.021 1.00 90.31 99 LEU A C 1
ATOM 795 O O . LEU A 1 99 ? -2.262 3.570 -2.638 1.00 90.31 99 LEU A O 1
ATOM 799 N N . LEU A 1 100 ? -4.107 2.579 -3.444 1.00 91.44 100 LEU A N 1
ATOM 800 C CA . LEU A 1 100 ? -4.894 3.804 -3.608 1.00 91.44 100 LEU A CA 1
ATOM 801 C C . LEU A 1 100 ? -5.252 4.499 -2.289 1.00 91.44 100 LEU A C 1
ATOM 803 O O . LEU A 1 100 ? -5.528 5.697 -2.301 1.00 91.44 100 LEU A O 1
ATOM 807 N N . ARG A 1 101 ? -5.232 3.795 -1.152 1.00 87.06 101 ARG A N 1
ATOM 808 C CA . ARG A 1 101 ? -5.394 4.422 0.175 1.00 87.06 101 ARG A CA 1
ATOM 809 C C . ARG A 1 101 ? -4.280 5.419 0.487 1.00 87.06 101 ARG A C 1
ATOM 811 O O . ARG A 1 101 ? -4.530 6.413 1.157 1.00 87.06 101 ARG A O 1
ATOM 818 N N . ASP A 1 102 ? -3.083 5.163 -0.028 1.00 88.44 102 ASP A N 1
ATOM 819 C CA . ASP A 1 102 ? -1.889 5.967 0.221 1.00 88.44 102 ASP A CA 1
ATOM 820 C C . ASP A 1 102 ? -1.756 7.138 -0.793 1.00 88.44 102 ASP A C 1
ATOM 822 O O . ASP A 1 102 ? -0.749 7.839 -0.796 1.00 88.44 102 ASP A O 1
ATOM 826 N N . LYS A 1 103 ? -2.757 7.383 -1.661 1.00 88.44 103 LYS A N 1
ATOM 827 C CA . LYS A 1 103 ? -2.685 8.378 -2.757 1.00 88.44 103 LYS A CA 1
ATOM 828 C C . LYS A 1 103 ? -2.557 9.841 -2.301 1.00 88.44 103 LYS A C 1
ATOM 830 O O . LYS A 1 103 ? -2.111 10.674 -3.084 1.00 88.44 103 LYS A O 1
ATOM 835 N N . ASP A 1 104 ? -3.021 10.139 -1.088 1.00 88.31 104 ASP A N 1
ATOM 836 C CA . ASP A 1 104 ? -3.106 11.496 -0.528 1.00 88.31 104 ASP A CA 1
ATOM 837 C C . ASP A 1 104 ? -1.999 11.769 0.517 1.00 88.31 104 ASP A C 1
ATOM 839 O O . ASP A 1 104 ? -2.047 12.784 1.213 1.00 88.31 104 ASP A O 1
ATOM 843 N N . ILE A 1 105 ? -1.030 10.851 0.647 1.00 85.38 105 ILE A N 1
ATOM 844 C CA . ILE A 1 105 ? 0.156 10.969 1.518 1.00 85.38 105 ILE A CA 1
ATOM 845 C C . ILE A 1 105 ? 1.161 11.960 0.926 1.00 85.38 105 ILE A C 1
ATOM 847 O O . ILE A 1 105 ? 1.674 12.797 1.706 1.00 85.38 105 ILE A O 1
#

Mean predicted aligned error: 6.54 Å

Solvent-accessible surface area (backbone atoms only — not comparable to full-atom values): 6655 Å² total; per-residue (Å²): 130,71,84,75,70,62,60,94,71,53,75,90,43,52,44,66,36,92,76,40,71,57,96,91,39,82,66,45,45,77,42,78,92,47,54,59,85,82,76,82,87,62,71,35,88,56,41,44,58,58,44,33,73,38,95,89,25,70,59,61,91,70,65,81,80,81,48,65,67,34,75,69,32,70,60,24,75,79,37,75,84,52,38,65,51,54,49,53,50,29,36,69,66,9,38,50,70,69,47,58,70,59,73,86,114

Foldseek 3Di:
DDLPPPPPADPVQWDFAQFDDDPNDTPGGTPPVRGHDPDQPQADQCLLVVQCPDVPSVCLVVDPLPQPCCVPDPVCVVPVLPRVSSLSVCSNRRVVVVNVVSVVD

pLDDT: mean 86.91, std 12.23, range [45.75, 97.88]

Secondary structure (DSSP, 8-state):
--GGGS-SS-GGGEEEESS-EETTEE--EEEEEEEPP-----B-TTHHHHHHTSTTTTTGGG----SHHHHH-HHHHH-TT--HHHHHHHHHTTBHHHHHTTTT-

Sequence (105 aa):
MPIHEKSLIRPENLHVQEEKEVDGVDVSGHWSTFIETRVVNDYNEALEDEIGALPGGDYIHRCWQCGSCTNACTVNALNQDFNPRYWIYLIRMGMESELLRDKDI

Radius of gyration: 18.62 Å; Cα contacts (8 Å, |Δi|>4): 103; chains: 1; bounding box: 48×24×51 Å